Protein AF-A0A2X3KL91-F1 (afdb_monomer)

Mean predicted aligned error: 5.96 Å

Sequence (109 aa):
MKERVGQTLGRKEARGLMISTFHTLGLDIIKREYAALGMKANFSLFDDTDQLALLKELTEGLIEDDKVLLQQLISTISNWKNDLKTPAQAAAEAKGERDRIFAPLLWAV

pLDDT: mean 89.22, std 6.38, range [70.75, 95.69]

Radius of gyration: 19.19 Å; Cα contacts (8 Å, |Δi|>4): 64; chains: 1; bounding box: 45×34×50 Å

Foldseek 3Di:
DLVVVCVVDDPVRSPPDDDDDPVVVVVVVCLVCVVVVVHDNPDDDDDPVNQLVQVCVVCVVPDPPPPVLSVVLVVVLVVCVVVVHALVRQCVPDPDPSSVVSSVCSPVD

Organism: Escherichia coli (NCBI:txid562)

InterPro domains:
  IPR013986 DExx box DNA helicase domain superfamily [G3DSA:1.10.10.160] (46-104)
  IPR014016 UvrD-like helicase, ATP-binding domain [PF00580] (1-99)
  IPR027417 P-loop containing nucleoside triphosphate hydrolase [G3DSA:3.40.50.300] (1-45)
  IPR027417 P-loop containing nucleoside triphosphate hydrolase [SSF52540] (1-91)

Solvent-accessible surface area (backbone atoms only — not comparable to full-atom values): 6673 Å² total; per-residue (Å²): 107,68,67,62,50,49,74,74,34,56,78,74,73,44,57,88,67,87,80,70,54,70,66,59,47,50,50,54,50,47,71,74,44,24,70,85,72,74,49,64,92,81,69,81,82,76,52,77,65,54,44,50,54,52,51,50,62,76,28,61,92,77,49,85,81,44,64,68,59,52,52,49,46,53,53,49,39,51,51,39,53,75,69,68,54,49,43,69,54,41,41,73,67,38,86,48,72,66,42,51,66,43,16,78,50,50,79,77,110

Secondary structure (DSSP, 8-state):
-HHHHHHHS-TTTTTT-----HHHHHHHHHHHHTTTTT--TTPPPP-HHHHHHHHHHHTTTTS-S-HHHHHHHHHHHHHHHHTT--HHHHHHH--SHHHHHHGGGTTT-

Structure (mmCIF, N/CA/C/O backbone):
data_AF-A0A2X3KL91-F1
#
_entry.id   AF-A0A2X3KL91-F1
#
loop_
_atom_site.group_PDB
_atom_site.id
_atom_site.type_symbol
_atom_site.label_atom_id
_atom_site.label_alt_id
_atom_site.label_comp_id
_atom_site.label_asym_id
_atom_site.label_entity_id
_atom_site.label_seq_id
_atom_site.pdbx_PDB_ins_code
_atom_site.Cartn_x
_atom_site.Cartn_y
_atom_site.Cartn_z
_atom_site.occupancy
_atom_site.B_iso_or_equiv
_atom_site.auth_seq_id
_atom_site.auth_comp_id
_atom_site.auth_asym_id
_atom_site.auth_atom_id
_atom_site.pdbx_PDB_model_num
ATOM 1 N N . MET A 1 1 ? -9.742 14.079 16.583 1.00 77.88 1 MET A N 1
ATOM 2 C CA . MET A 1 1 ? -11.154 13.913 16.145 1.00 77.88 1 MET A CA 1
ATOM 3 C C . MET A 1 1 ? -12.005 13.177 17.170 1.00 77.88 1 MET A C 1
ATOM 5 O O . MET A 1 1 ? -12.995 13.749 17.598 1.00 77.88 1 MET A O 1
ATOM 9 N N . LYS A 1 2 ? -11.619 11.970 17.605 1.00 77.38 2 LYS A N 1
ATOM 10 C CA . LYS A 1 2 ? -12.368 11.190 18.607 1.00 77.38 2 LYS A CA 1
ATOM 11 C C . LYS A 1 2 ? -12.638 11.944 19.914 1.00 77.38 2 LYS A C 1
ATOM 13 O O . LYS A 1 2 ? -13.773 11.986 20.365 1.00 77.38 2 LYS A O 1
ATOM 18 N N . GLU A 1 3 ? -11.616 12.597 20.459 1.00 80.75 3 GLU A N 1
ATOM 19 C CA . GLU A 1 3 ? -11.735 13.429 21.662 1.00 80.75 3 GLU A CA 1
ATOM 20 C C . GLU A 1 3 ? -12.711 14.598 21.467 1.00 80.75 3 GLU A C 1
ATOM 22 O O . GLU A 1 3 ? -13.650 14.755 22.237 1.00 80.75 3 GLU A O 1
ATOM 27 N N . ARG A 1 4 ? -12.558 15.347 20.369 1.00 83.12 4 ARG A N 1
ATOM 28 C CA . ARG A 1 4 ? -13.441 16.467 20.009 1.00 83.12 4 ARG A CA 1
ATOM 29 C C . ARG A 1 4 ? -14.908 16.038 19.889 1.00 83.12 4 ARG A C 1
ATOM 31 O O . ARG A 1 4 ? -15.783 16.704 20.422 1.00 83.12 4 ARG A O 1
ATOM 38 N N . VAL A 1 5 ? -15.175 14.911 19.227 1.00 81.75 5 VAL A N 1
ATOM 39 C CA . VAL A 1 5 ? -16.538 14.376 19.075 1.00 81.75 5 VAL A CA 1
ATOM 40 C C . VAL A 1 5 ? -17.110 13.919 20.418 1.00 81.75 5 VAL A C 1
ATOM 42 O O . VAL A 1 5 ? -18.278 14.173 20.686 1.00 81.75 5 VAL A O 1
ATOM 45 N N . GLY A 1 6 ? -16.296 13.311 21.286 1.00 78.81 6 GLY A N 1
ATOM 46 C CA . GLY A 1 6 ? -16.720 12.899 22.628 1.00 78.81 6 GLY A CA 1
ATOM 47 C C . GLY A 1 6 ? -16.973 14.051 23.607 1.00 78.81 6 GLY A C 1
ATOM 48 O O . GLY A 1 6 ? -17.629 13.838 24.618 1.00 78.81 6 GLY A O 1
ATOM 49 N N . GLN A 1 7 ? -16.466 15.255 23.327 1.00 81.75 7 GLN A N 1
ATOM 50 C CA . GLN A 1 7 ? -16.807 16.469 24.080 1.00 81.75 7 GLN A CA 1
ATOM 51 C C . GLN A 1 7 ? -18.114 17.110 23.584 1.00 81.75 7 GLN A C 1
ATOM 53 O O . GLN A 1 7 ? -18.786 17.791 24.352 1.00 81.75 7 GLN A O 1
ATOM 58 N N . THR A 1 8 ? -18.482 16.907 22.312 1.00 82.19 8 THR A N 1
ATOM 59 C CA . THR A 1 8 ? -19.724 17.439 21.718 1.00 82.19 8 THR A CA 1
ATOM 60 C C . THR A 1 8 ? -20.917 16.499 21.898 1.00 82.19 8 THR A C 1
ATOM 62 O O . THR A 1 8 ? -22.029 16.954 22.145 1.00 82.19 8 THR A O 1
ATOM 65 N N . LEU A 1 9 ? -20.703 15.190 21.764 1.00 77.44 9 LEU A N 1
ATOM 66 C CA . LEU A 1 9 ? -21.715 14.160 21.982 1.00 77.44 9 LEU A CA 1
ATOM 67 C C . LEU A 1 9 ? -21.625 13.648 23.420 1.00 77.44 9 LEU A C 1
ATOM 69 O O . LEU A 1 9 ? -20.532 13.435 23.941 1.00 77.44 9 LEU A O 1
ATOM 73 N N . GLY A 1 10 ? -22.770 13.405 24.058 1.00 76.69 10 GLY A N 1
ATOM 74 C CA . GLY A 1 10 ? -22.805 12.764 25.367 1.00 76.69 10 GLY A CA 1
ATOM 75 C C . GLY A 1 10 ? -22.133 11.383 25.353 1.00 76.69 10 GLY A C 1
ATOM 76 O O . GLY A 1 10 ? -21.994 10.713 24.325 1.00 76.69 10 GLY A O 1
ATOM 77 N N . ARG A 1 11 ? -21.686 10.925 26.529 1.00 73.31 11 ARG A N 1
ATOM 78 C CA . ARG A 1 11 ? -20.926 9.668 26.680 1.00 73.31 11 ARG A CA 1
ATOM 79 C C . ARG A 1 11 ? -21.694 8.432 26.185 1.00 73.31 11 ARG A C 1
ATOM 81 O O . ARG A 1 11 ? -21.064 7.431 25.849 1.00 73.31 11 ARG A O 1
ATOM 88 N N . LYS A 1 12 ? -23.034 8.480 26.177 1.00 76.50 12 LYS A N 1
ATOM 89 C CA . LYS A 1 12 ? -23.893 7.401 25.663 1.00 76.50 12 LYS A CA 1
ATOM 90 C C . LYS A 1 12 ? -23.920 7.394 24.135 1.00 76.50 12 LYS A C 1
ATOM 92 O O . LYS A 1 12 ? -23.824 6.326 23.547 1.00 76.50 12 LYS A O 1
ATOM 97 N N . GLU A 1 13 ? -23.991 8.564 23.519 1.00 75.81 13 GLU A N 1
ATOM 98 C CA . GLU A 1 13 ? -24.096 8.781 22.075 1.00 75.81 13 GLU A CA 1
ATOM 99 C C . GLU A 1 13 ? -22.757 8.558 21.360 1.00 75.81 13 GLU A C 1
ATOM 101 O O . GLU A 1 13 ? -22.719 8.084 20.229 1.00 75.81 13 GLU A O 1
ATOM 106 N N . ALA A 1 14 ? -21.637 8.829 22.036 1.00 74.50 14 ALA A N 1
ATOM 107 C CA . ALA A 1 14 ? -20.299 8.538 21.519 1.00 74.50 14 ALA A CA 1
ATOM 108 C C . ALA A 1 14 ? -19.932 7.037 21.571 1.00 74.50 14 ALA A C 1
ATOM 110 O O . ALA A 1 14 ? -18.915 6.618 21.005 1.00 74.50 14 ALA A O 1
ATOM 111 N N . ARG A 1 15 ? -20.719 6.207 22.271 1.00 73.69 15 ARG A N 1
ATOM 112 C CA . ARG A 1 15 ? -20.430 4.780 22.458 1.00 73.69 15 ARG A CA 1
ATOM 113 C C . ARG A 1 15 ? -20.785 4.005 21.187 1.00 73.69 15 ARG A C 1
ATOM 115 O O . ARG A 1 15 ? -21.930 3.993 20.763 1.00 73.69 15 ARG A O 1
ATOM 122 N N . GLY A 1 16 ? -19.796 3.329 20.603 1.00 76.44 16 GLY A N 1
ATOM 123 C CA . GLY A 1 16 ? -19.956 2.582 19.347 1.00 76.44 16 GLY A CA 1
ATOM 124 C C . GLY A 1 16 ? -19.621 3.387 18.089 1.00 76.44 16 GLY A C 1
ATOM 125 O O . GLY A 1 16 ? -19.585 2.818 17.003 1.00 76.44 16 GLY A O 1
ATOM 126 N N . LEU A 1 17 ? -19.304 4.679 18.223 1.00 82.94 17 LEU A N 1
ATOM 127 C CA . LEU A 1 17 ? -18.836 5.480 17.101 1.00 82.94 17 LEU A CA 1
ATOM 128 C C . LEU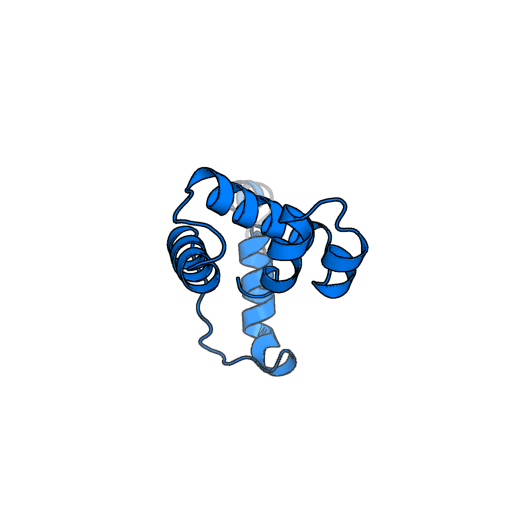 A 1 17 ? -17.410 5.063 16.710 1.00 82.94 17 LEU A C 1
ATOM 130 O O . LEU A 1 17 ? -16.472 5.167 17.510 1.00 82.94 17 LEU A O 1
ATOM 134 N N . MET A 1 18 ? -17.241 4.618 15.467 1.00 81.81 18 MET A N 1
ATOM 135 C CA . MET A 1 18 ? -15.935 4.257 14.930 1.00 81.81 18 MET A CA 1
ATOM 136 C C . MET A 1 18 ? -15.326 5.458 14.208 1.00 81.81 18 MET A C 1
ATOM 138 O O . MET A 1 18 ? -15.829 5.911 13.186 1.00 81.81 18 MET A O 1
ATOM 142 N N . ILE A 1 19 ? -14.249 5.998 14.777 1.00 87.69 19 ILE A N 1
ATOM 143 C CA . ILE A 1 19 ? -13.456 7.069 14.172 1.00 87.69 19 ILE A CA 1
ATOM 144 C C . ILE A 1 19 ? -12.074 6.495 13.899 1.00 87.69 19 ILE A C 1
ATOM 146 O O . ILE A 1 19 ? -11.332 6.193 14.835 1.00 87.69 19 ILE A O 1
ATOM 150 N N . SER A 1 20 ? -11.737 6.374 12.623 1.00 91.75 20 SER A N 1
ATOM 151 C CA . SER A 1 20 ? -10.490 5.788 12.141 1.00 91.75 20 SER A CA 1
ATOM 152 C C . SER A 1 20 ? -10.004 6.528 10.897 1.00 91.75 20 SER A C 1
ATOM 154 O O . SER A 1 20 ? -10.780 7.198 10.215 1.00 91.75 20 SER A O 1
ATOM 156 N N . THR A 1 21 ? -8.711 6.414 10.598 1.00 94.00 21 THR A N 1
ATOM 157 C CA . THR A 1 21 ? -8.180 6.790 9.282 1.00 94.00 21 THR A CA 1
ATOM 158 C C . THR A 1 21 ? -8.593 5.745 8.244 1.00 94.00 21 THR A C 1
ATOM 160 O O . THR A 1 21 ? -9.042 4.652 8.602 1.00 94.00 21 THR A O 1
ATOM 163 N N . PHE A 1 22 ? -8.425 6.065 6.958 1.00 93.38 22 PHE A N 1
ATOM 164 C CA . PHE A 1 22 ? -8.747 5.148 5.862 1.00 93.38 22 PHE A CA 1
ATOM 165 C C . PHE A 1 22 ? -8.017 3.801 6.000 1.00 93.38 22 PHE A C 1
ATOM 167 O O . PHE A 1 22 ? -8.650 2.752 5.963 1.00 93.38 22 PHE A O 1
ATOM 174 N N . HIS A 1 23 ? -6.710 3.826 6.276 1.00 92.88 23 HIS A N 1
ATOM 175 C CA . HIS A 1 23 ? -5.908 2.611 6.440 1.00 92.88 23 HIS A CA 1
ATOM 176 C C . HIS A 1 23 ? -6.313 1.786 7.663 1.00 92.88 23 HIS A C 1
ATOM 178 O O . HIS A 1 23 ? -6.424 0.568 7.566 1.00 92.88 23 HIS A O 1
ATOM 184 N N . THR A 1 24 ? -6.578 2.42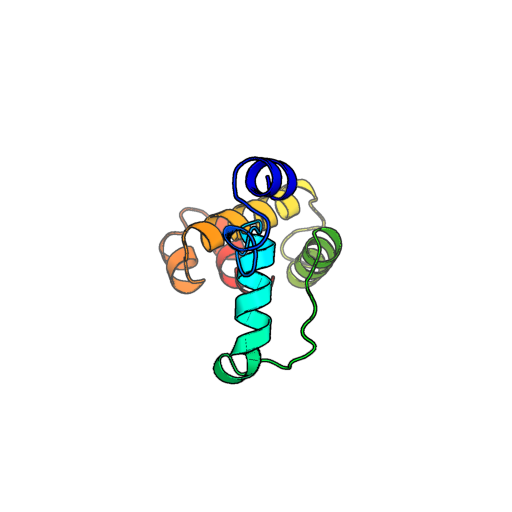6 8.809 1.00 93.88 24 THR A N 1
ATOM 185 C CA . THR A 1 24 ? -7.029 1.696 10.003 1.00 93.88 24 THR A CA 1
ATOM 186 C C . THR A 1 24 ? -8.389 1.044 9.766 1.00 93.88 24 THR A C 1
ATOM 188 O O . THR A 1 24 ? -8.573 -0.108 10.140 1.00 93.88 24 THR A O 1
ATOM 191 N N . LEU A 1 25 ? -9.316 1.745 9.102 1.00 95.38 25 LEU A N 1
ATOM 192 C CA . LEU A 1 25 ? -10.610 1.180 8.717 1.00 95.38 25 LEU A CA 1
ATOM 193 C C . LEU A 1 25 ? -10.446 -0.015 7.769 1.00 95.38 25 LEU A C 1
ATOM 195 O O . LEU A 1 25 ? -11.025 -1.069 8.012 1.00 95.38 25 LEU A O 1
ATOM 199 N N . GLY A 1 26 ? -9.655 0.148 6.705 1.00 94.25 26 GLY A N 1
ATOM 200 C CA . GLY A 1 26 ? -9.416 -0.900 5.714 1.00 94.25 26 GLY A CA 1
ATOM 201 C C . GLY A 1 26 ? -8.783 -2.145 6.332 1.00 94.25 26 GLY A C 1
ATOM 202 O O . GLY A 1 26 ? -9.247 -3.257 6.088 1.00 94.25 26 GLY A O 1
ATOM 203 N N . LEU A 1 27 ? -7.788 -1.966 7.205 1.00 94.12 27 LEU A N 1
ATOM 204 C CA . LEU A 1 27 ? -7.164 -3.075 7.922 1.00 94.12 27 LEU A CA 1
ATOM 205 C C . LEU A 1 27 ? -8.157 -3.807 8.835 1.00 94.12 27 LEU A C 1
ATOM 207 O O . LEU A 1 27 ? -8.143 -5.036 8.885 1.00 94.12 27 LEU A O 1
ATOM 211 N N . ASP A 1 28 ? -9.024 -3.074 9.536 1.00 93.44 28 ASP A N 1
ATOM 212 C CA . ASP A 1 28 ? -10.066 -3.664 10.382 1.00 93.44 28 ASP A CA 1
ATOM 213 C C . ASP A 1 28 ? -11.056 -4.507 9.567 1.00 93.44 28 ASP A C 1
ATOM 215 O O . ASP A 1 28 ? -11.450 -5.586 10.013 1.00 93.44 28 ASP A O 1
ATOM 219 N N . ILE A 1 29 ? -11.430 -4.048 8.368 1.00 94.31 29 ILE A N 1
ATOM 220 C CA . ILE A 1 29 ? -12.290 -4.801 7.443 1.00 94.31 29 ILE A CA 1
ATOM 221 C C . ILE A 1 29 ? -11.584 -6.086 6.994 1.00 94.31 29 ILE A C 1
ATOM 223 O O . ILE A 1 29 ? -12.139 -7.172 7.151 1.00 94.31 29 ILE A O 1
ATOM 227 N N . ILE A 1 30 ? -10.340 -5.989 6.511 1.00 95.00 30 ILE A N 1
ATOM 228 C CA . ILE A 1 30 ? -9.572 -7.152 6.034 1.00 95.00 30 ILE A CA 1
ATOM 229 C C . ILE A 1 30 ? -9.377 -8.175 7.157 1.00 95.00 30 ILE A C 1
ATOM 231 O O . ILE A 1 30 ? -9.550 -9.368 6.937 1.00 95.00 30 ILE A O 1
ATOM 235 N N . LYS A 1 31 ? -9.072 -7.739 8.385 1.00 93.19 31 LYS A N 1
ATOM 236 C CA . LYS A 1 31 ? -8.913 -8.648 9.533 1.00 93.19 31 LYS A CA 1
ATOM 237 C C . LYS A 1 31 ? -10.196 -9.381 9.916 1.00 93.19 31 LYS A C 1
ATOM 239 O O . LYS A 1 31 ? -10.106 -10.474 10.465 1.00 93.19 31 LYS A O 1
ATOM 244 N N . ARG A 1 32 ? -11.370 -8.796 9.670 1.00 93.69 32 ARG A N 1
ATOM 245 C CA . ARG A 1 32 ? -12.661 -9.459 9.920 1.00 93.69 32 ARG A CA 1
ATOM 246 C C . ARG A 1 32 ? -13.003 -10.452 8.814 1.00 93.69 32 ARG A C 1
ATOM 248 O O . ARG A 1 32 ? -13.474 -11.541 9.114 1.00 93.69 32 ARG A O 1
ATOM 255 N N . GLU A 1 33 ? -12.687 -10.102 7.571 1.00 95.50 33 GLU A N 1
ATOM 256 C CA . GLU A 1 33 ? -13.101 -10.843 6.373 1.00 95.50 33 GLU A CA 1
ATOM 257 C C . GLU A 1 33 ? -11.967 -11.655 5.716 1.00 95.50 33 GLU A C 1
ATOM 259 O O . GLU A 1 33 ? -12.109 -12.136 4.593 1.00 95.50 33 GLU A O 1
ATOM 264 N N . TYR A 1 34 ? -10.832 -11.843 6.398 1.00 95.06 34 TYR A N 1
ATOM 265 C CA . TYR A 1 34 ? -9.630 -12.473 5.828 1.00 95.06 34 TYR A CA 1
ATOM 266 C C . TYR A 1 34 ? -9.908 -13.851 5.200 1.00 95.06 34 TYR A C 1
ATOM 268 O O . TYR A 1 34 ? -9.308 -14.205 4.186 1.00 95.06 34 TYR A O 1
ATOM 276 N N . ALA A 1 35 ? -10.841 -14.613 5.781 1.00 93.94 35 ALA A N 1
ATOM 277 C CA . ALA A 1 35 ? -11.234 -15.929 5.293 1.00 93.94 35 ALA A CA 1
ATOM 278 C C . ALA A 1 35 ? -11.972 -15.853 3.946 1.00 93.94 35 ALA A C 1
ATOM 280 O O . ALA A 1 35 ? -11.728 -16.683 3.074 1.00 93.94 35 ALA A O 1
ATOM 281 N N . ALA A 1 36 ? -12.820 -14.837 3.743 1.00 95.38 36 ALA A N 1
ATOM 282 C CA . ALA A 1 36 ? -13.512 -14.609 2.474 1.00 95.38 36 ALA A CA 1
ATOM 283 C C . ALA A 1 36 ? -12.538 -14.215 1.349 1.00 95.38 36 ALA A C 1
ATOM 285 O O . ALA A 1 36 ? -12.784 -14.512 0.183 1.00 95.38 36 ALA A O 1
ATOM 286 N N . LEU A 1 37 ? -11.410 -13.597 1.709 1.00 91.50 37 LEU A N 1
ATOM 287 C CA . LEU A 1 37 ? -10.321 -13.249 0.793 1.00 91.50 37 LEU A CA 1
ATOM 288 C C . LEU A 1 37 ? -9.352 -14.416 0.527 1.00 91.50 37 LEU A C 1
ATOM 290 O O . LEU A 1 37 ? -8.418 -14.262 -0.256 1.00 91.50 37 LEU A O 1
ATOM 294 N N . GLY A 1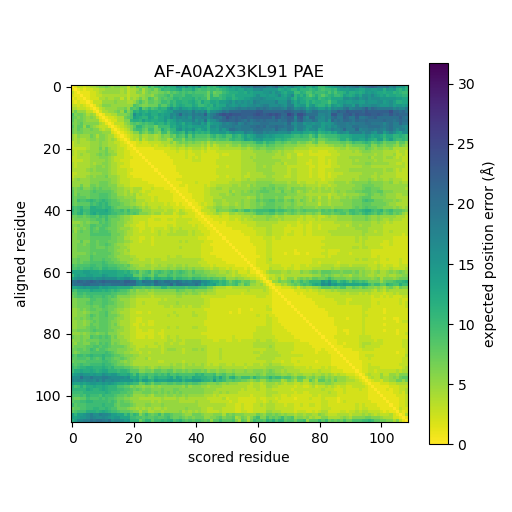 38 ? -9.525 -15.568 1.187 1.00 93.31 38 GLY A N 1
ATOM 295 C CA . GLY A 1 38 ? -8.600 -16.703 1.078 1.00 93.31 38 GLY A CA 1
ATOM 296 C C . GLY A 1 38 ? -7.217 -16.444 1.692 1.00 93.31 38 GLY A C 1
ATOM 297 O O . GLY A 1 38 ? -6.256 -17.144 1.374 1.00 93.31 38 GLY A O 1
ATOM 298 N N . MET A 1 39 ? -7.096 -15.441 2.564 1.00 92.31 39 MET A N 1
ATOM 299 C CA . MET A 1 39 ? -5.844 -15.083 3.232 1.00 92.31 39 MET A CA 1
ATOM 300 C C . MET A 1 39 ? -5.686 -15.841 4.554 1.00 92.31 39 MET A C 1
ATOM 302 O O . MET A 1 39 ? -6.640 -16.382 5.112 1.00 92.31 39 MET A O 1
ATOM 306 N N . LYS A 1 40 ? -4.468 -15.861 5.103 1.00 92.19 40 LYS A N 1
ATOM 307 C CA . LYS A 1 40 ? -4.244 -16.297 6.489 1.00 92.19 40 LYS A CA 1
ATOM 308 C C . LYS A 1 40 ? -4.541 -15.148 7.449 1.00 92.19 40 LYS A C 1
ATOM 310 O O . LYS A 1 40 ? -4.277 -13.993 7.131 1.00 92.19 40 LYS A O 1
ATOM 315 N N . ALA A 1 41 ? -5.016 -15.469 8.652 1.00 87.25 41 ALA A N 1
ATOM 316 C CA . ALA A 1 41 ? -5.332 -14.473 9.681 1.00 87.25 41 ALA A CA 1
ATOM 317 C C . ALA A 1 41 ? -4.119 -13.620 10.109 1.00 87.25 41 ALA A C 1
ATOM 319 O O . ALA A 1 41 ? -4.281 -12.501 10.588 1.00 87.25 41 ALA A O 1
ATOM 320 N N . ASN A 1 42 ? -2.904 -14.151 9.951 1.00 89.88 42 ASN A N 1
ATOM 321 C CA . ASN A 1 42 ? -1.639 -13.550 10.370 1.00 89.88 42 ASN A CA 1
ATOM 322 C C . ASN A 1 42 ? -0.838 -12.955 9.198 1.00 89.88 42 ASN A C 1
ATOM 324 O O . ASN A 1 42 ? 0.377 -13.130 9.133 1.00 89.88 42 ASN A O 1
ATOM 328 N N . PHE A 1 43 ? -1.508 -12.297 8.252 1.00 92.12 43 PHE A N 1
ATOM 329 C CA . PHE A 1 43 ? -0.819 -11.594 7.172 1.00 92.12 43 PHE A CA 1
ATOM 330 C C . PHE A 1 43 ? 0.054 -10.448 7.708 1.00 92.12 43 PHE A C 1
ATOM 332 O O . PHE A 1 43 ? -0.275 -9.807 8.710 1.00 92.12 43 PHE A O 1
ATOM 339 N N . SER A 1 44 ? 1.160 -10.191 7.016 1.00 91.88 44 SER A N 1
ATOM 340 C CA . SER A 1 44 ? 2.080 -9.098 7.328 1.00 91.88 44 SER A CA 1
ATOM 341 C C . SER A 1 44 ? 1.674 -7.832 6.580 1.00 91.88 44 SER A C 1
ATOM 343 O O . SER A 1 44 ? 1.215 -7.902 5.441 1.00 91.88 44 SER A O 1
ATOM 345 N N . LEU A 1 45 ? 1.854 -6.675 7.214 1.00 92.19 45 LEU A N 1
ATOM 346 C CA . LEU A 1 45 ? 1.805 -5.388 6.528 1.00 92.19 45 LEU A CA 1
ATOM 347 C C . LEU A 1 45 ? 3.235 -4.995 6.189 1.00 92.19 45 LEU A C 1
ATOM 349 O O . LEU A 1 45 ? 4.049 -4.891 7.100 1.00 92.19 45 LEU A O 1
ATOM 353 N N . PHE A 1 46 ? 3.509 -4.790 4.906 1.00 93.50 46 PHE A N 1
ATOM 354 C CA . PHE A 1 46 ? 4.802 -4.299 4.448 1.00 93.50 46 PHE A CA 1
ATOM 355 C C . PHE A 1 46 ? 4.864 -2.791 4.637 1.00 93.50 46 PHE A C 1
ATOM 357 O O . PHE A 1 46 ? 3.991 -2.064 4.143 1.00 93.50 46 PHE A O 1
ATOM 364 N N . ASP A 1 47 ? 5.895 -2.336 5.336 1.00 93.38 47 ASP A N 1
ATOM 365 C CA . ASP A 1 47 ? 6.226 -0.919 5.382 1.00 93.38 47 ASP A CA 1
ATOM 366 C C . ASP A 1 47 ? 7.010 -0.483 4.130 1.00 93.38 47 ASP A C 1
ATOM 368 O O . ASP A 1 47 ? 7.270 -1.270 3.217 1.00 93.38 47 ASP A O 1
ATOM 372 N N . ASP A 1 48 ? 7.371 0.797 4.060 1.00 91.12 48 ASP A N 1
ATOM 373 C CA . ASP A 1 48 ? 8.080 1.360 2.908 1.00 91.12 48 ASP A CA 1
ATOM 374 C C . ASP A 1 48 ? 9.447 0.689 2.668 1.00 91.12 48 ASP A C 1
ATOM 376 O O . ASP A 1 48 ? 9.907 0.597 1.526 1.00 91.12 48 ASP A O 1
ATOM 380 N N . THR A 1 49 ? 10.107 0.212 3.729 1.00 92.75 49 THR A N 1
ATOM 381 C CA . THR A 1 49 ? 11.408 -0.461 3.628 1.00 92.75 49 THR A CA 1
ATOM 382 C C . THR A 1 49 ? 11.268 -1.894 3.138 1.00 92.75 49 THR A C 1
ATOM 384 O O . THR A 1 49 ? 12.036 -2.296 2.260 1.00 92.75 49 THR A O 1
ATOM 387 N N . ASP A 1 50 ? 10.253 -2.620 3.612 1.00 94.31 50 ASP A N 1
ATOM 388 C CA . ASP A 1 50 ? 9.925 -3.960 3.122 1.00 94.31 50 ASP A CA 1
ATOM 389 C C . ASP A 1 50 ? 9.563 -3.919 1.630 1.00 94.31 50 ASP A C 1
ATOM 391 O O . ASP A 1 50 ? 10.052 -4.727 0.836 1.00 94.31 50 ASP A O 1
ATOM 395 N N . GLN A 1 51 ? 8.747 -2.935 1.227 1.00 93.19 51 GLN A N 1
ATOM 396 C CA . GLN A 1 51 ? 8.357 -2.742 -0.172 1.00 93.19 51 GLN A CA 1
ATOM 397 C C . GLN A 1 51 ? 9.569 -2.471 -1.065 1.00 93.19 51 GLN A C 1
ATOM 399 O O . GLN A 1 51 ? 9.698 -3.069 -2.135 1.00 93.19 51 GLN A O 1
ATOM 404 N N . LEU A 1 52 ? 10.469 -1.585 -0.631 1.00 92.12 52 LEU A N 1
ATOM 405 C CA . LEU A 1 52 ? 11.672 -1.252 -1.389 1.00 92.12 52 LEU A CA 1
ATOM 406 C C . LEU A 1 52 ? 12.612 -2.454 -1.521 1.00 92.12 52 LEU A C 1
ATOM 408 O O . LEU A 1 52 ? 13.136 -2.691 -2.609 1.00 92.12 52 LEU A O 1
ATOM 412 N N . ALA A 1 53 ? 12.825 -3.201 -0.436 1.00 92.56 53 ALA A N 1
ATOM 413 C CA . ALA A 1 53 ? 13.680 -4.383 -0.444 1.00 92.56 53 ALA A CA 1
ATOM 414 C C . ALA A 1 53 ? 13.142 -5.456 -1.401 1.00 92.56 53 ALA A C 1
ATOM 416 O O . ALA A 1 53 ? 13.890 -5.942 -2.249 1.00 92.56 53 ALA A O 1
ATOM 417 N N . LEU A 1 54 ? 11.839 -5.749 -1.329 1.00 93.44 54 LEU A N 1
ATOM 418 C CA . LEU A 1 54 ? 11.196 -6.721 -2.211 1.00 93.44 54 LEU A CA 1
ATOM 419 C C . LEU A 1 54 ? 11.273 -6.296 -3.680 1.00 93.44 54 LEU A C 1
ATOM 421 O O . LEU A 1 54 ? 11.637 -7.092 -4.542 1.00 93.44 54 LEU A O 1
ATOM 425 N N . LEU A 1 55 ? 10.955 -5.037 -3.989 1.00 92.81 55 LEU A N 1
ATOM 426 C CA . LEU A 1 55 ? 11.002 -4.564 -5.371 1.00 92.81 55 LEU A CA 1
ATOM 427 C C . LEU A 1 55 ? 12.424 -4.535 -5.924 1.00 92.81 55 LEU A C 1
ATOM 429 O O . LEU A 1 55 ? 12.609 -4.818 -7.105 1.00 92.81 55 LEU A O 1
ATOM 433 N N . LYS A 1 56 ? 13.427 -4.238 -5.093 1.00 92.12 56 LYS A N 1
ATOM 434 C CA . LYS A 1 56 ? 14.834 -4.310 -5.494 1.00 92.12 56 LYS A CA 1
ATOM 435 C C . LYS A 1 56 ? 15.241 -5.737 -5.866 1.00 92.12 56 LYS A C 1
ATOM 437 O O . LYS A 1 56 ? 15.909 -5.916 -6.876 1.00 92.12 56 LYS A O 1
ATOM 442 N N . GLU A 1 57 ? 14.806 -6.733 -5.097 1.00 92.44 57 GLU A N 1
ATOM 443 C CA . GLU A 1 57 ? 15.055 -8.148 -5.402 1.00 92.44 57 GLU A CA 1
ATOM 444 C C . GLU A 1 57 ? 14.344 -8.570 -6.699 1.00 92.44 57 GLU A C 1
ATOM 446 O O . GLU A 1 57 ? 14.958 -9.132 -7.601 1.00 92.44 57 GLU A O 1
ATOM 451 N N . LEU A 1 58 ? 13.066 -8.215 -6.855 1.00 91.81 58 LEU A N 1
ATOM 452 C CA . LEU A 1 58 ? 12.275 -8.564 -8.044 1.00 91.81 58 LEU A CA 1
ATOM 453 C C . LEU A 1 58 ? 12.723 -7.860 -9.331 1.00 91.81 58 LEU A C 1
ATOM 455 O O . LEU A 1 58 ? 12.341 -8.280 -10.424 1.00 91.81 58 LEU A O 1
ATOM 459 N N . THR A 1 59 ? 13.483 -6.773 -9.214 1.00 91.00 59 THR A N 1
ATOM 460 C CA . THR A 1 59 ? 13.977 -5.993 -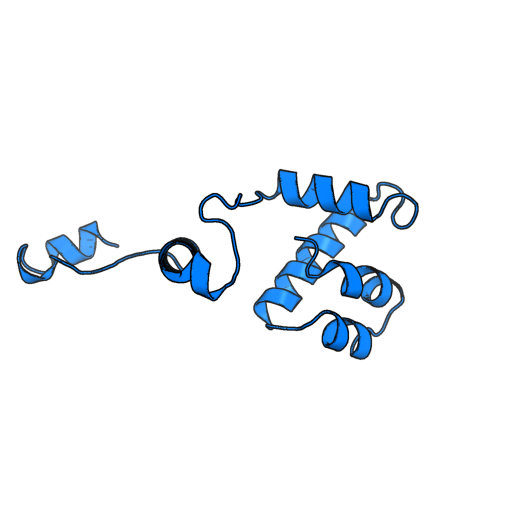10.358 1.00 91.00 59 THR A CA 1
ATOM 461 C C . THR A 1 59 ? 15.474 -6.156 -10.585 1.00 91.00 59 THR A C 1
ATOM 463 O O . THR A 1 59 ? 16.042 -5.460 -11.431 1.00 91.00 59 THR A O 1
ATOM 466 N N . GLU A 1 60 ? 16.114 -7.103 -9.895 1.00 90.31 60 GLU A N 1
ATOM 467 C CA . GLU A 1 60 ? 17.518 -7.432 -10.111 1.00 90.31 60 GLU A CA 1
ATOM 468 C C . GLU A 1 60 ? 17.761 -7.825 -11.582 1.00 90.31 60 GLU A C 1
ATOM 470 O O . GLU A 1 60 ? 17.042 -8.634 -12.168 1.00 90.31 60 GLU A O 1
ATOM 475 N N . GLY A 1 61 ? 18.749 -7.189 -12.218 1.00 85.06 61 GLY A N 1
ATOM 476 C CA . GLY A 1 61 ? 19.054 -7.374 -13.643 1.00 85.06 61 GLY A CA 1
ATOM 477 C C . GLY A 1 61 ? 18.134 -6.631 -14.626 1.00 85.06 61 GLY A C 1
ATOM 478 O O . GLY A 1 61 ? 18.420 -6.627 -15.821 1.00 85.06 61 GLY A O 1
ATOM 479 N N . LEU A 1 62 ? 17.066 -5.978 -14.151 1.00 85.19 62 LEU A N 1
ATOM 480 C CA . LEU A 1 62 ? 16.201 -5.094 -14.951 1.00 85.19 62 LEU A CA 1
ATOM 481 C C . LEU A 1 62 ? 16.434 -3.618 -14.617 1.00 85.19 62 LEU A C 1
ATOM 483 O O . LEU A 1 62 ? 16.449 -2.765 -15.504 1.00 85.19 62 LEU A O 1
ATOM 487 N N . ILE A 1 63 ? 16.594 -3.322 -13.328 1.00 81.19 63 ILE A N 1
ATOM 488 C CA . ILE A 1 63 ? 16.858 -1.996 -12.779 1.00 81.19 63 ILE A CA 1
ATOM 489 C C . ILE A 1 63 ? 18.160 -2.125 -11.986 1.00 81.19 63 ILE A C 1
ATOM 491 O O . ILE A 1 63 ? 18.169 -2.689 -10.897 1.00 81.19 63 ILE A O 1
ATOM 495 N N . GLU A 1 64 ? 19.280 -1.668 -12.552 1.00 77.38 64 GLU A N 1
ATOM 496 C CA . GLU A 1 64 ? 20.630 -1.802 -11.974 1.00 77.38 64 GLU A CA 1
ATOM 497 C C . GLU A 1 64 ? 20.821 -0.938 -10.706 1.00 77.38 64 GLU A C 1
ATOM 499 O O . GLU A 1 64 ? 21.513 0.075 -10.725 1.00 77.38 64 GLU A O 1
ATOM 504 N N . ASP A 1 65 ? 20.161 -1.308 -9.603 1.00 73.06 65 ASP A N 1
ATOM 505 C CA . ASP A 1 65 ? 20.153 -0.607 -8.303 1.00 73.06 65 ASP A CA 1
ATOM 506 C C . ASP A 1 65 ? 19.950 0.922 -8.402 1.00 73.06 65 ASP A C 1
ATOM 508 O O . ASP A 1 65 ? 20.433 1.708 -7.578 1.00 73.06 65 ASP A O 1
ATOM 512 N N . ASP A 1 66 ? 19.211 1.363 -9.425 1.00 88.62 66 ASP A N 1
ATOM 513 C CA . ASP A 1 66 ? 18.853 2.764 -9.604 1.00 88.62 66 ASP A CA 1
ATOM 514 C C . ASP A 1 66 ? 17.758 3.134 -8.598 1.00 88.62 66 ASP A C 1
ATOM 516 O O . ASP A 1 66 ? 16.563 2.876 -8.779 1.00 88.62 66 ASP A O 1
ATOM 520 N N . LYS A 1 67 ? 18.185 3.787 -7.516 1.00 87.81 67 LYS A N 1
ATOM 521 C CA . LYS A 1 67 ? 17.303 4.255 -6.442 1.00 87.81 67 LYS A CA 1
ATOM 522 C C . LYS A 1 67 ? 16.208 5.199 -6.933 1.00 87.81 67 LYS A C 1
ATOM 524 O O . LYS A 1 67 ? 15.112 5.177 -6.374 1.00 87.81 67 LYS A O 1
ATOM 529 N N . VAL A 1 68 ? 16.486 6.035 -7.934 1.00 90.56 68 VAL A N 1
ATOM 530 C CA . VAL A 1 68 ? 15.490 6.968 -8.478 1.00 90.56 68 VAL A CA 1
ATOM 531 C C . VAL A 1 68 ? 14.432 6.179 -9.235 1.00 90.56 68 VAL A C 1
ATOM 533 O O . VAL A 1 68 ? 13.236 6.417 -9.047 1.00 90.56 68 VAL A O 1
ATOM 536 N N . LEU A 1 69 ? 14.850 5.201 -10.039 1.00 91.06 69 LEU A N 1
ATOM 537 C CA . LEU A 1 69 ? 13.922 4.366 -10.793 1.00 91.06 69 LEU A CA 1
ATOM 538 C C . LEU A 1 69 ? 13.079 3.461 -9.878 1.00 91.06 69 LEU A C 1
ATOM 540 O O . LEU A 1 69 ? 11.875 3.334 -10.101 1.00 91.06 69 LEU A O 1
ATOM 544 N N . LEU A 1 70 ? 13.657 2.920 -8.801 1.00 92.12 70 LEU A N 1
ATOM 545 C CA . LEU A 1 70 ? 12.923 2.160 -7.777 1.00 92.12 70 LEU A CA 1
ATOM 546 C C . LEU A 1 70 ? 11.872 3.012 -7.049 1.00 92.12 70 LEU A C 1
ATOM 548 O O . LEU A 1 70 ? 10.744 2.568 -6.836 1.00 92.12 70 LEU A O 1
ATOM 552 N N . GLN A 1 71 ? 12.196 4.260 -6.707 1.00 92.31 71 GLN A N 1
ATOM 553 C CA . GLN A 1 71 ? 11.216 5.180 -6.116 1.00 92.31 71 GLN A CA 1
ATOM 554 C C . GLN A 1 71 ? 10.086 5.513 -7.098 1.00 92.31 71 GLN A C 1
ATOM 556 O O . GLN A 1 71 ? 8.917 5.575 -6.705 1.00 92.31 71 GLN A O 1
ATOM 561 N N . GLN A 1 72 ? 10.410 5.684 -8.384 1.00 93.25 72 GLN A N 1
ATOM 562 C CA . GLN A 1 72 ? 9.397 5.862 -9.424 1.00 93.25 72 GLN A CA 1
ATOM 563 C C . GLN A 1 72 ? 8.504 4.628 -9.567 1.00 93.25 72 GLN A C 1
ATOM 565 O O . GLN A 1 72 ? 7.294 4.790 -9.731 1.00 93.25 72 GLN A O 1
ATOM 570 N N . LEU A 1 73 ? 9.063 3.419 -9.478 1.00 94.06 73 LEU A N 1
ATOM 571 C CA . LEU A 1 73 ? 8.306 2.167 -9.489 1.00 94.06 73 LEU A CA 1
ATOM 572 C C . LEU A 1 73 ? 7.297 2.121 -8.337 1.00 94.06 73 LEU A C 1
ATOM 574 O O . LEU A 1 73 ? 6.104 1.960 -8.593 1.00 94.06 73 LEU A O 1
ATOM 578 N N . ILE A 1 74 ? 7.741 2.360 -7.099 1.00 94.12 74 ILE A N 1
ATOM 579 C CA . ILE A 1 74 ? 6.866 2.389 -5.912 1.00 94.12 74 ILE A CA 1
ATOM 580 C C . ILE A 1 74 ? 5.743 3.418 -6.082 1.00 94.12 74 ILE A C 1
ATOM 582 O O . ILE A 1 74 ? 4.567 3.106 -5.886 1.00 94.12 74 ILE A O 1
ATOM 586 N N . SER A 1 75 ? 6.086 4.643 -6.492 1.00 94.94 75 SER A N 1
ATOM 587 C CA . SER A 1 75 ? 5.097 5.707 -6.694 1.00 94.94 75 SER A CA 1
ATOM 588 C C . SER A 1 75 ? 4.088 5.353 -7.792 1.00 94.94 75 SER A C 1
ATOM 590 O O . SER A 1 75 ? 2.888 5.578 -7.626 1.00 94.94 75 SER A O 1
ATOM 592 N N . THR A 1 76 ? 4.548 4.749 -8.889 1.00 94.88 76 THR A N 1
ATOM 593 C CA . THR A 1 76 ? 3.687 4.343 -10.007 1.00 94.88 76 THR A CA 1
ATOM 594 C C . THR A 1 76 ? 2.733 3.224 -9.591 1.00 94.88 76 THR A C 1
ATOM 596 O O . THR A 1 76 ? 1.534 3.330 -9.852 1.00 94.88 76 THR A O 1
ATOM 599 N N . ILE A 1 77 ? 3.226 2.205 -8.876 1.00 94.81 77 ILE A N 1
ATOM 600 C CA . ILE A 1 77 ? 2.390 1.133 -8.317 1.00 94.81 77 ILE A CA 1
ATOM 601 C C . ILE A 1 77 ? 1.337 1.716 -7.368 1.00 94.81 77 ILE A C 1
ATOM 603 O O . ILE A 1 77 ? 0.161 1.377 -7.483 1.00 94.81 77 ILE A O 1
ATOM 607 N N . SER A 1 78 ? 1.732 2.621 -6.468 1.00 94.31 78 SER A N 1
ATOM 608 C CA . SER A 1 78 ? 0.809 3.269 -5.527 1.00 94.31 78 SER A CA 1
ATOM 609 C C . SER A 1 78 ? -0.318 4.016 -6.251 1.00 94.31 78 SER A C 1
ATOM 611 O O . SER A 1 78 ? -1.493 3.837 -5.928 1.00 94.31 78 SER A O 1
ATOM 613 N N . ASN A 1 79 ? 0.011 4.779 -7.296 1.00 95.06 79 ASN A N 1
ATOM 614 C CA . ASN A 1 79 ? -0.987 5.493 -8.094 1.00 95.06 79 ASN A CA 1
ATOM 615 C C . ASN A 1 79 ? -1.938 4.535 -8.819 1.00 95.06 79 ASN A C 1
ATOM 617 O O . ASN A 1 79 ? -3.153 4.693 -8.733 1.00 95.06 79 ASN A O 1
ATOM 621 N N . TRP A 1 80 ? -1.412 3.502 -9.476 1.00 95.69 80 TRP A N 1
ATOM 622 C CA . TRP A 1 80 ? -2.252 2.520 -10.160 1.00 95.69 80 TRP A CA 1
ATOM 623 C C . TRP A 1 80 ? -3.149 1.726 -9.203 1.00 95.69 80 TRP A C 1
ATOM 625 O O . TRP A 1 80 ? -4.284 1.412 -9.562 1.00 95.69 80 TRP A O 1
ATOM 635 N N . LYS A 1 81 ? -2.692 1.446 -7.977 1.00 94.06 81 LYS A N 1
ATOM 636 C CA . LYS A 1 81 ? -3.532 0.856 -6.925 1.00 94.06 81 LYS A CA 1
ATOM 637 C C . LYS A 1 81 ? -4.642 1.797 -6.470 1.00 94.06 81 LYS A C 1
ATOM 639 O O . LYS A 1 81 ? -5.771 1.345 -6.305 1.00 94.06 81 LYS A O 1
ATOM 644 N N . ASN A 1 82 ? -4.346 3.085 -6.296 1.00 94.56 82 ASN A N 1
ATOM 645 C CA . ASN A 1 82 ? -5.361 4.090 -5.962 1.00 94.56 82 ASN A CA 1
ATOM 646 C C . ASN A 1 82 ? -6.415 4.222 -7.074 1.00 94.56 82 ASN A C 1
ATOM 648 O O . ASN A 1 82 ? -7.595 4.404 -6.779 1.00 94.56 82 ASN A O 1
ATOM 652 N N . ASP A 1 83 ? -6.002 4.042 -8.329 1.00 95.44 83 ASP A N 1
ATOM 653 C CA . ASP A 1 83 ? -6.883 3.995 -9.501 1.00 95.44 83 ASP A CA 1
ATOM 654 C C . ASP A 1 83 ? -7.594 2.636 -9.684 1.00 95.44 83 ASP A C 1
ATOM 656 O O . ASP A 1 83 ? -8.335 2.455 -10.651 1.00 95.44 83 ASP A O 1
ATOM 660 N N . LEU A 1 84 ? -7.371 1.668 -8.783 1.00 94.50 84 LEU A N 1
ATOM 661 C CA . LEU A 1 84 ? -7.911 0.301 -8.841 1.00 94.50 84 LEU A CA 1
ATOM 662 C C . LEU A 1 84 ? -7.571 -0.450 -10.142 1.00 94.50 84 LEU A C 1
ATOM 664 O O . LEU A 1 84 ? -8.345 -1.290 -10.612 1.00 94.50 84 LEU A O 1
ATOM 668 N N . LYS A 1 85 ? -6.407 -0.166 -10.732 1.00 95.25 85 LYS A N 1
ATOM 669 C CA . LYS A 1 85 ? -5.953 -0.829 -11.957 1.00 95.25 85 LYS A CA 1
ATOM 670 C C . LYS A 1 85 ? -5.384 -2.210 -11.669 1.00 95.25 85 LYS A C 1
ATOM 672 O O . LYS A 1 85 ? -4.672 -2.436 -10.693 1.00 95.25 85 LYS A O 1
ATOM 677 N N . THR A 1 86 ? -5.656 -3.131 -12.582 1.00 94.06 86 THR A N 1
ATOM 678 C CA . THR A 1 86 ? -5.017 -4.451 -12.630 1.00 94.06 86 THR A CA 1
ATOM 679 C C . THR A 1 86 ? -3.699 -4.396 -13.418 1.00 94.06 86 THR A C 1
ATOM 681 O O . THR A 1 86 ? -3.545 -3.516 -14.270 1.00 94.06 86 THR A O 1
ATOM 684 N N . PRO 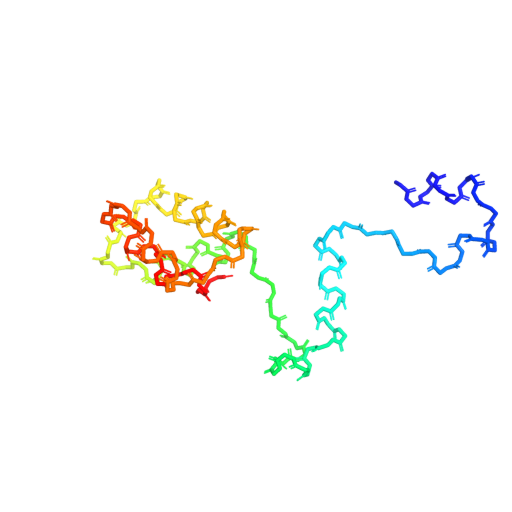A 1 87 ? -2.766 -5.353 -13.230 1.00 93.06 87 PRO A N 1
ATOM 685 C CA . PRO A 1 87 ? -1.536 -5.440 -14.017 1.00 93.06 87 PRO A CA 1
ATOM 686 C C . PRO A 1 87 ? -1.806 -5.489 -15.522 1.00 93.06 87 PRO A C 1
ATOM 688 O O . PRO A 1 87 ? -1.105 -4.851 -16.300 1.00 93.06 87 PRO A O 1
ATOM 691 N N . ALA A 1 88 ? -2.867 -6.191 -15.937 1.00 92.88 88 ALA A N 1
ATOM 692 C CA . ALA A 1 88 ? -3.269 -6.279 -17.337 1.00 92.88 88 ALA A CA 1
ATOM 693 C C . ALA A 1 88 ? -3.715 -4.920 -17.902 1.00 92.88 88 ALA A C 1
ATOM 695 O O . ALA A 1 88 ? -3.320 -4.558 -19.008 1.00 92.88 88 ALA A O 1
ATOM 696 N N . GLN A 1 89 ? -4.497 -4.146 -17.139 1.00 94.31 89 GLN A N 1
ATOM 697 C CA . GLN A 1 89 ? -4.896 -2.790 -17.535 1.00 94.31 89 GLN A CA 1
ATOM 698 C C . GLN A 1 89 ? -3.695 -1.842 -17.569 1.00 94.31 89 GLN A C 1
ATOM 700 O O . GLN A 1 89 ? -3.510 -1.130 -18.552 1.00 94.31 89 GLN A O 1
ATOM 705 N N . ALA A 1 90 ? -2.845 -1.876 -16.539 1.00 93.31 90 ALA A N 1
ATOM 706 C CA . ALA A 1 90 ? -1.631 -1.066 -16.486 1.00 93.31 90 ALA A CA 1
ATOM 707 C C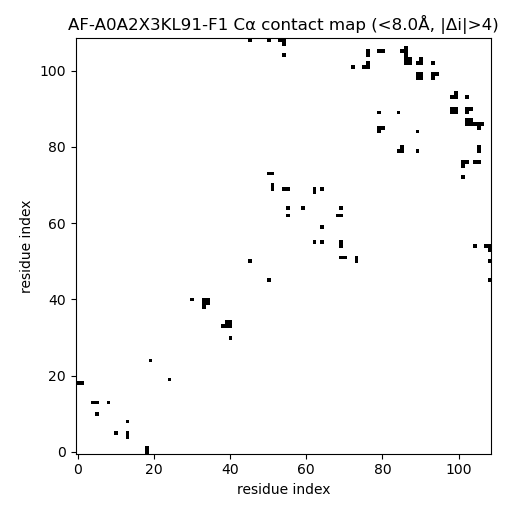 . ALA A 1 90 ? -0.698 -1.365 -17.674 1.00 93.31 90 ALA A C 1
ATOM 709 O O . ALA A 1 90 ? -0.189 -0.440 -18.302 1.00 93.31 90 ALA A O 1
ATOM 710 N N . ALA A 1 91 ? -0.534 -2.640 -18.042 1.00 91.75 91 ALA A N 1
ATOM 711 C CA . ALA A 1 91 ? 0.271 -3.051 -19.190 1.00 91.75 91 ALA A CA 1
ATOM 712 C C . ALA A 1 91 ? -0.348 -2.628 -20.533 1.00 91.75 91 ALA A C 1
ATOM 714 O O . ALA A 1 91 ? 0.378 -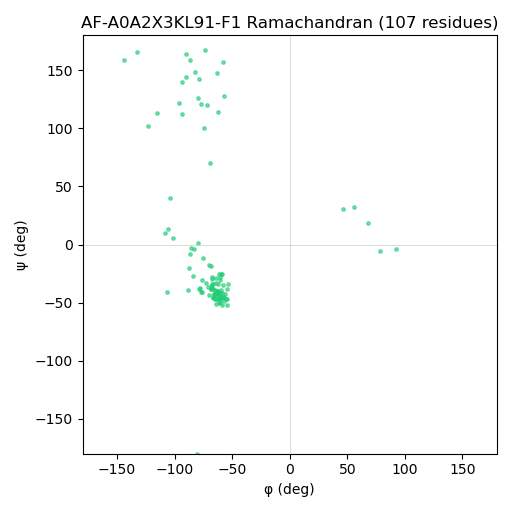2.219 -21.437 1.00 91.75 91 ALA A O 1
ATOM 715 N N . ALA A 1 92 ? -1.676 -2.699 -20.671 1.00 93.00 92 ALA A N 1
ATOM 716 C CA . ALA A 1 92 ? -2.377 -2.271 -21.883 1.00 93.00 92 ALA A CA 1
ATOM 717 C C . ALA A 1 92 ? -2.297 -0.750 -22.106 1.00 93.00 92 ALA A C 1
ATOM 719 O O . ALA A 1 92 ? -2.222 -0.290 -23.244 1.00 93.00 92 ALA A O 1
ATOM 720 N N . GLU A 1 93 ? -2.291 0.030 -21.025 1.00 91.44 93 GLU A N 1
ATOM 721 C CA . GLU A 1 93 ? -2.174 1.492 -21.062 1.00 91.44 93 GLU A CA 1
ATOM 722 C C . GLU A 1 93 ? -0.719 1.989 -21.097 1.00 91.44 93 GLU A C 1
ATOM 724 O O . GLU A 1 93 ? -0.484 3.188 -21.278 1.00 91.44 93 GLU A O 1
ATOM 729 N N . ALA A 1 94 ? 0.259 1.092 -20.930 1.00 89.88 94 ALA A N 1
ATOM 730 C CA . ALA A 1 94 ? 1.672 1.432 -20.854 1.00 89.88 94 ALA A CA 1
ATOM 731 C C . ALA A 1 94 ? 2.165 2.080 -22.157 1.00 89.88 94 ALA A C 1
ATOM 733 O O . ALA A 1 94 ? 2.249 1.447 -23.214 1.00 89.88 94 ALA A O 1
ATOM 734 N N . LYS A 1 95 ? 2.545 3.359 -22.068 1.00 86.62 95 LYS A N 1
ATOM 735 C CA . LYS A 1 95 ? 3.018 4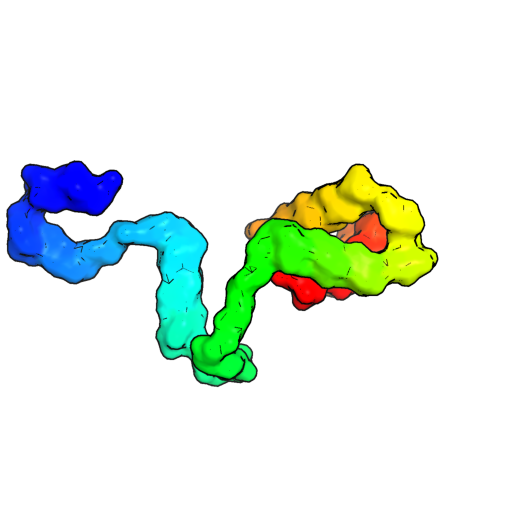.147 -23.219 1.00 86.62 95 LYS A CA 1
ATOM 736 C C . LYS A 1 95 ? 4.521 4.020 -23.462 1.00 86.62 95 LYS A C 1
ATOM 738 O O . LYS A 1 95 ? 4.974 4.300 -24.567 1.00 86.62 95 LYS A O 1
ATOM 743 N N . GLY A 1 96 ? 5.286 3.611 -22.451 1.00 88.25 96 GLY A N 1
ATOM 744 C CA . GLY A 1 96 ? 6.742 3.497 -22.515 1.00 88.25 96 GLY A CA 1
ATOM 745 C C . GLY A 1 96 ? 7.262 2.174 -21.964 1.00 88.25 96 GLY A C 1
ATOM 746 O O . GLY A 1 96 ? 6.550 1.445 -21.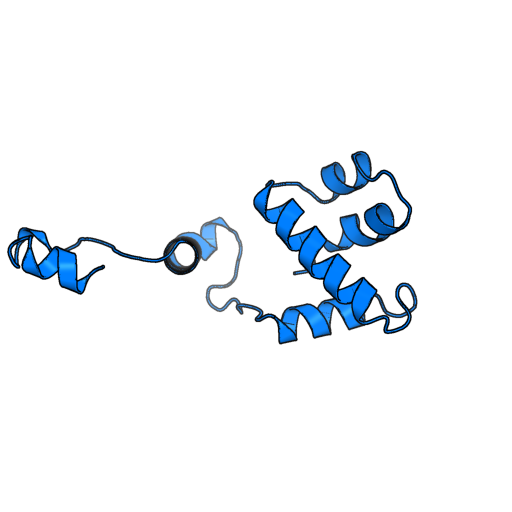275 1.00 88.25 96 GLY A O 1
ATOM 747 N N . GLU A 1 97 ? 8.528 1.882 -22.258 1.00 86.06 97 GLU A N 1
ATOM 748 C CA . GLU A 1 97 ? 9.211 0.652 -21.835 1.00 86.06 97 GLU A CA 1
ATOM 749 C C . GLU A 1 97 ? 9.255 0.503 -20.311 1.00 86.06 97 GLU A C 1
ATOM 751 O O . GLU A 1 97 ? 8.959 -0.565 -19.786 1.00 86.06 97 GLU A O 1
ATOM 756 N N . ARG A 1 98 ? 9.473 1.611 -19.592 1.00 89.25 98 ARG A N 1
ATOM 757 C CA . ARG A 1 98 ? 9.400 1.657 -18.127 1.00 89.25 98 ARG A CA 1
ATOM 758 C C . ARG A 1 98 ? 8.064 1.134 -17.595 1.00 89.25 98 ARG A C 1
ATOM 760 O O . ARG A 1 98 ? 8.043 0.249 -16.750 1.00 89.25 98 ARG A O 1
ATOM 767 N N . ASP A 1 99 ? 6.945 1.651 -18.099 1.00 89.12 99 ASP A N 1
ATOM 768 C CA . ASP A 1 99 ? 5.619 1.278 -17.593 1.00 89.12 99 ASP A CA 1
ATOM 769 C C . ASP A 1 99 ? 5.293 -0.192 -17.915 1.00 89.12 99 ASP A C 1
ATOM 771 O O . ASP A 1 99 ? 4.612 -0.857 -17.137 1.00 89.12 99 ASP A O 1
ATOM 775 N N . ARG A 1 100 ? 5.839 -0.732 -19.017 1.00 88.31 100 ARG A N 1
ATOM 776 C CA . ARG A 1 100 ? 5.737 -2.162 -19.355 1.00 88.31 100 ARG A CA 1
ATOM 777 C C . ARG A 1 100 ? 6.522 -3.051 -18.394 1.00 88.31 100 ARG A C 1
ATOM 779 O O . ARG A 1 100 ? 6.057 -4.145 -18.095 1.00 88.31 100 ARG A O 1
ATOM 786 N N . ILE A 1 101 ? 7.675 -2.588 -17.907 1.00 88.69 101 ILE A N 1
ATOM 787 C CA . ILE A 1 101 ? 8.454 -3.281 -16.868 1.00 88.69 101 ILE A CA 1
ATOM 788 C C . ILE A 1 101 ? 7.736 -3.188 -15.513 1.00 88.69 101 ILE A C 1
ATOM 790 O O . ILE A 1 101 ? 7.740 -4.143 -14.742 1.00 88.69 101 ILE A O 1
ATOM 794 N N . PHE A 1 102 ? 7.087 -2.058 -15.224 1.00 92.50 102 PHE A N 1
ATOM 795 C CA . PHE A 1 102 ? 6.450 -1.810 -13.928 1.00 92.50 102 PHE A CA 1
ATOM 796 C C . PHE A 1 102 ? 5.106 -2.532 -13.776 1.00 92.50 102 PHE A C 1
ATOM 798 O O . PHE A 1 102 ? 4.785 -3.007 -12.689 1.00 92.50 102 PHE A O 1
ATOM 805 N N . ALA A 1 103 ? 4.304 -2.618 -14.842 1.00 92.62 103 ALA A N 1
ATOM 806 C CA . ALA A 1 103 ? 2.942 -3.149 -14.776 1.00 92.62 103 ALA A CA 1
ATOM 807 C C . ALA A 1 103 ? 2.838 -4.580 -14.200 1.00 92.62 103 ALA A C 1
ATOM 809 O O . ALA A 1 103 ? 1.966 -4.799 -13.357 1.00 92.62 103 ALA A O 1
ATOM 810 N N . PRO A 1 104 ? 3.717 -5.542 -14.552 1.00 91.81 104 PRO A N 1
ATOM 811 C CA . PRO A 1 104 ? 3.715 -6.875 -13.944 1.00 91.81 104 PRO A CA 1
ATOM 812 C C . PRO A 1 104 ? 3.974 -6.883 -12.430 1.00 91.81 104 PRO A C 1
ATOM 814 O O . PRO A 1 104 ? 3.529 -7.800 -11.744 1.00 91.81 104 PRO A O 1
ATOM 817 N N . LEU A 1 105 ? 4.657 -5.865 -11.897 1.00 91.38 105 LEU A N 1
ATOM 818 C CA . LEU A 1 105 ? 5.039 -5.763 -10.483 1.00 91.38 105 LEU A CA 1
ATOM 819 C C . LEU A 1 105 ? 3.937 -5.149 -9.604 1.00 91.38 105 LEU A C 1
ATOM 821 O O . LEU A 1 105 ? 4.087 -5.079 -8.388 1.00 91.38 105 LEU A O 1
ATOM 825 N N . LEU A 1 106 ? 2.812 -4.719 -10.185 1.00 89.31 106 LEU A N 1
ATOM 826 C CA . LEU A 1 106 ? 1.758 -3.983 -9.477 1.00 89.31 106 LEU A CA 1
ATOM 827 C C . LEU A 1 106 ? 1.108 -4.751 -8.308 1.00 89.31 106 LEU A C 1
ATOM 829 O O . LEU A 1 106 ? 0.645 -4.123 -7.359 1.00 89.31 106 LEU A O 1
ATOM 833 N N . TRP A 1 107 ? 1.079 -6.084 -8.355 1.00 87.12 107 TRP A N 1
ATOM 834 C CA . TRP A 1 107 ? 0.586 -6.924 -7.251 1.00 87.12 107 TRP A CA 1
ATOM 835 C C . TRP A 1 107 ? 1.703 -7.559 -6.412 1.00 87.12 107 TRP A C 1
ATOM 837 O O . TRP A 1 107 ? 1.411 -8.387 -5.552 1.00 87.12 107 TRP A O 1
ATOM 847 N N . ALA A 1 108 ? 2.970 -7.222 -6.671 1.00 81.44 108 ALA A N 1
ATOM 848 C CA . ALA A 1 108 ? 4.098 -7.778 -5.925 1.00 81.44 108 ALA A CA 1
ATOM 849 C C . ALA A 1 108 ? 4.198 -7.212 -4.499 1.00 81.44 108 ALA A C 1
ATOM 851 O O . ALA A 1 108 ? 4.584 -7.915 -3.572 1.00 81.44 108 ALA A O 1
ATOM 852 N N . VAL A 1 109 ? 3.811 -5.949 -4.345 1.00 70.75 109 VAL A N 1
ATOM 853 C CA . VAL A 1 109 ? 3.603 -5.219 -3.085 1.00 70.75 109 VAL A CA 1
ATOM 854 C C . VAL A 1 109 ? 2.161 -4.786 -3.036 1.00 70.75 109 VAL A C 1
ATOM 856 O O . VAL A 1 109 ? 1.649 -4.410 -1.961 1.00 70.75 109 VAL A O 1
#

Nearest PDB structures (foldseek):
  1uaa-assembly1_B  TM=8.436E-01  e=4.944E-10  unclassified
  1uaa-assembly1_A  TM=8.501E-01  e=6.238E-10  unclassified
  1qhg-assembly1_A  TM=8.757E-01  e=3.619E-03  Geobacillus stearothermophilus